Protein AF-A0AAD2C0N9-F1 (afdb_monomer)

Organism: NCBI:txid3058601

Secondary structure (DSSP, 8-state):
-------EEEEEE-TTS-EEEEEEETTEEEEEESSHHHHHHHHHHHHHHHHHHHHHHT--PPPPPP--PPP------PPPPP----

Sequence (86 aa):
MTTHANGAIVERDLPDGAIRFDVYEDGKVAGTALSLEDALGILAKLKLKRLRASAVEGERPQPPAGTVEPVEEEDDDWPPRPDMYR

Radius of gyration: 31.81 Å; Cα contacts (8 Å, |Δi|>4): 72; chains: 1; bounding box: 44×52×99 Å

Nearest PDB structures (foldseek):
  2na4-assembly1_A  TM=4.444E-01  e=5.448E-01  Escherichia coli K-12
  6g1c-assembly1_V  TM=5.068E-01  e=1.370E+00  Burkholderia pseudomallei K96243
  3f2k-assembly2_B  TM=6.409E-01  e=2.035E+00  Homo sapiens
  9asp-assembly1_B  TM=4.975E-01  e=3.681E+00  Homo sapiens
  2w9j-assembly1_A  TM=4.005E-01  e=1.905E+00  Schizosaccharomyces pombe

Solvent-accessible surface area (backbone atoms only — not comparable to full-atom values): 5730 Å² total; per-residue (Å²): 137,81,78,82,77,81,54,48,78,45,81,40,83,42,99,88,72,47,58,36,25,39,27,30,46,96,91,38,82,73,47,76,26,75,40,69,69,56,33,49,52,51,52,52,51,53,52,51,52,50,54,52,53,58,57,53,70,71,60,67,75,73,74,75,81,81,83,80,75,81,76,82,81,73,87,77,84,79,74,85,80,80,89,82,87,130

Mean predicted aligned error: 16.42 Å

pLDDT: mean 75.74, std 18.29, range [33.12, 96.44]

Foldseek 3Di:
DDDPDQKDWDWDQDPVRFIKIFIDGPRDGPDIDSDPVVNVVSSVVVVVVVVVVVVVVVDPPPDPDDDDDDDPPDDDDDDDDDDDDD

Structure (mmCIF, N/CA/C/O backbone):
data_AF-A0AAD2C0N9-F1
#
_entry.id   AF-A0AAD2C0N9-F1
#
loop_
_atom_site.group_PDB
_atom_site.id
_atom_site.type_symbol
_atom_site.label_atom_id
_atom_site.label_alt_id
_atom_site.label_comp_id
_atom_site.label_asym_id
_atom_site.label_entity_id
_atom_site.label_seq_id
_atom_site.pdbx_PDB_ins_code
_atom_site.Cartn_x
_atom_site.Cartn_y
_atom_site.Cartn_z
_atom_site.occupancy
_atom_site.B_iso_or_equiv
_atom_site.auth_seq_id
_atom_site.auth_comp_id
_atom_site.auth_asym_id
_atom_site.auth_atom_id
_atom_site.pdbx_PDB_model_num
ATOM 1 N N . MET A 1 1 ? -16.511 -18.742 4.985 1.00 33.12 1 MET A N 1
ATOM 2 C CA . MET A 1 1 ? -15.819 -17.703 5.776 1.00 33.12 1 MET A CA 1
ATOM 3 C C . MET A 1 1 ? -14.790 -17.045 4.878 1.00 33.12 1 MET A C 1
ATOM 5 O O . MET A 1 1 ? -13.828 -17.703 4.513 1.00 33.12 1 MET A O 1
ATOM 9 N N . THR A 1 2 ? -15.014 -15.807 4.447 1.00 42.81 2 THR A N 1
ATOM 10 C CA . THR A 1 2 ? -14.030 -15.039 3.674 1.00 42.81 2 THR A CA 1
ATOM 11 C C . THR A 1 2 ? -13.319 -14.091 4.627 1.00 42.81 2 THR A C 1
ATOM 13 O O . THR A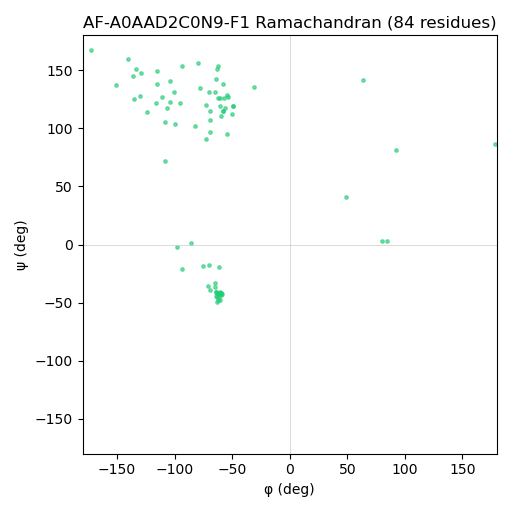 1 2 ? -13.875 -13.099 5.093 1.00 42.81 2 THR A O 1
ATOM 16 N N . THR A 1 3 ? -12.092 -14.443 4.989 1.00 45.84 3 THR A N 1
ATOM 17 C CA . THR A 1 3 ? -11.192 -13.596 5.773 1.00 45.84 3 THR A CA 1
ATOM 18 C C . THR A 1 3 ? -11.000 -12.286 5.010 1.00 45.84 3 THR A C 1
ATOM 20 O O . THR A 1 3 ? -10.513 -12.302 3.882 1.00 45.84 3 THR A O 1
ATOM 23 N N . HIS A 1 4 ? -11.454 -11.161 5.567 1.00 43.38 4 HIS A N 1
ATOM 24 C CA . HIS A 1 4 ? -11.376 -9.856 4.908 1.00 43.38 4 HIS A CA 1
ATOM 25 C C . HIS A 1 4 ? -9.898 -9.445 4.863 1.00 43.38 4 HIS A C 1
ATOM 27 O O . HIS A 1 4 ? -9.333 -9.011 5.868 1.00 43.38 4 HIS A O 1
ATOM 33 N N . ALA A 1 5 ? -9.229 -9.688 3.734 1.00 51.69 5 ALA A N 1
ATOM 34 C CA . ALA A 1 5 ? -7.801 -9.441 3.612 1.00 51.69 5 ALA A CA 1
ATOM 35 C C . ALA A 1 5 ? -7.524 -7.930 3.629 1.00 51.69 5 ALA A C 1
ATOM 37 O O . ALA A 1 5 ? -7.822 -7.190 2.695 1.00 51.69 5 ALA A O 1
ATOM 38 N N . ASN A 1 6 ? -6.969 -7.514 4.763 1.00 65.25 6 ASN A N 1
ATOM 39 C CA . ASN A 1 6 ? -6.464 -6.197 5.116 1.00 65.25 6 ASN A CA 1
ATOM 40 C C . ASN A 1 6 ? -5.432 -5.658 4.119 1.00 65.25 6 ASN A C 1
ATOM 42 O O . ASN A 1 6 ? -4.241 -5.901 4.306 1.00 65.25 6 ASN A O 1
ATOM 46 N N . GLY A 1 7 ? -5.891 -4.857 3.161 1.00 77.25 7 GLY A N 1
ATOM 47 C CA . GLY A 1 7 ? -5.063 -4.070 2.250 1.00 77.25 7 GLY A C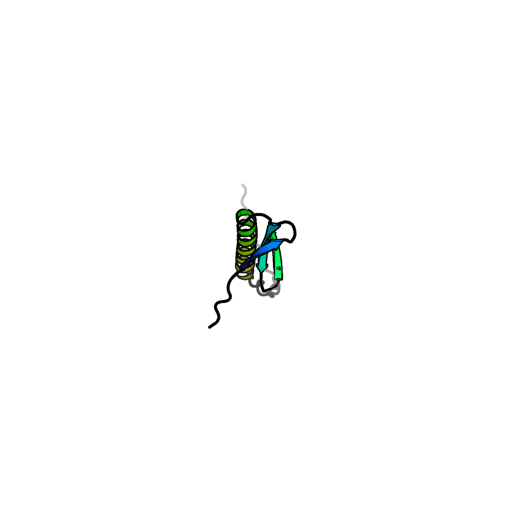A 1
ATOM 48 C C . GLY A 1 7 ? -4.177 -4.901 1.315 1.00 77.25 7 GLY A C 1
ATOM 49 O O . GLY A 1 7 ? -3.622 -5.932 1.685 1.00 77.25 7 GLY A O 1
ATOM 50 N N . ALA A 1 8 ? -4.039 -4.454 0.073 1.00 90.62 8 ALA A N 1
ATOM 51 C CA . ALA A 1 8 ? -3.257 -5.159 -0.940 1.00 90.62 8 ALA A CA 1
ATOM 52 C C . ALA A 1 8 ? -2.269 -4.207 -1.606 1.00 90.62 8 ALA A C 1
ATOM 54 O O . ALA A 1 8 ? -2.562 -3.026 -1.755 1.00 90.62 8 ALA A O 1
ATOM 55 N N . ILE A 1 9 ? -1.114 -4.721 -2.018 1.00 94.38 9 ILE A N 1
ATOM 56 C CA . ILE A 1 9 ? -0.180 -4.001 -2.885 1.00 94.38 9 ILE A CA 1
ATOM 57 C C . ILE A 1 9 ? -0.202 -4.716 -4.229 1.00 94.38 9 ILE A C 1
ATOM 59 O O . ILE A 1 9 ? -0.038 -5.934 -4.279 1.00 94.38 9 ILE A O 1
ATOM 63 N N . VAL A 1 10 ? -0.440 -3.965 -5.299 1.00 94.81 10 VAL A N 1
ATOM 64 C CA . VAL A 1 10 ? -0.444 -4.469 -6.672 1.00 94.81 10 VAL A CA 1
ATOM 65 C C . VAL A 1 10 ? 0.687 -3.796 -7.428 1.00 94.81 10 VAL A C 1
ATOM 67 O O . VAL A 1 10 ? 0.723 -2.571 -7.528 1.00 94.81 10 VAL A O 1
ATOM 70 N N . GLU A 1 11 ? 1.595 -4.602 -7.958 1.00 96.12 11 GLU A N 1
ATOM 71 C CA . GLU A 1 11 ? 2.640 -4.159 -8.875 1.00 96.12 11 GLU A CA 1
ATOM 72 C C . GLU A 1 11 ? 2.046 -3.957 -10.278 1.00 96.12 11 GLU A C 1
ATOM 74 O O . GLU A 1 11 ? 1.237 -4.766 -10.742 1.00 96.12 11 GLU A O 1
ATOM 79 N N . ARG A 1 12 ? 2.389 -2.847 -10.931 1.00 94.06 12 ARG A N 1
ATOM 80 C CA . ARG A 1 12 ? 1.944 -2.493 -12.279 1.00 94.06 12 ARG A CA 1
ATOM 81 C C . ARG A 1 12 ? 3.115 -1.979 -13.100 1.00 94.06 12 ARG A C 1
ATOM 83 O O . ARG A 1 12 ? 3.733 -0.981 -12.733 1.00 94.06 12 ARG A O 1
ATOM 90 N N . ASP A 1 13 ? 3.326 -2.602 -14.250 1.00 95.62 13 ASP A N 1
ATOM 91 C CA . ASP A 1 13 ? 4.223 -2.087 -15.276 1.00 95.62 13 ASP A CA 1
ATOM 92 C C . ASP A 1 13 ? 3.623 -0.834 -15.919 1.00 95.62 13 ASP A C 1
ATOM 94 O O . ASP A 1 13 ? 2.448 -0.800 -16.309 1.00 95.62 13 ASP A O 1
ATOM 98 N N . LEU A 1 14 ? 4.431 0.215 -16.019 1.00 92.12 14 LEU A N 1
ATOM 99 C CA . LEU A 1 14 ? 4.081 1.444 -16.708 1.00 92.12 14 LEU A CA 1
ATOM 100 C C . LEU A 1 14 ? 4.569 1.402 -18.168 1.00 92.12 14 LEU A C 1
ATOM 102 O O . LEU A 1 14 ? 5.548 0.724 -18.483 1.00 92.12 14 LEU A O 1
ATOM 106 N N . PRO A 1 15 ? 3.917 2.142 -19.088 1.00 92.25 15 PRO A N 1
ATOM 107 C CA . PRO A 1 15 ? 4.296 2.159 -20.506 1.00 92.25 15 PRO A CA 1
ATOM 108 C C . PRO A 1 15 ? 5.714 2.680 -20.786 1.00 92.25 15 PRO A C 1
ATOM 110 O O . PRO A 1 15 ? 6.252 2.442 -21.863 1.00 92.25 15 PRO A O 1
ATOM 113 N N . ASP A 1 16 ? 6.298 3.412 -19.839 1.00 93.25 16 ASP A N 1
ATOM 114 C CA . ASP A 1 16 ? 7.670 3.926 -19.880 1.00 93.25 16 ASP A CA 1
ATOM 115 C C . ASP A 1 16 ? 8.709 2.915 -19.353 1.00 93.25 16 ASP A C 1
ATOM 117 O O . ASP A 1 16 ? 9.902 3.214 -19.334 1.00 93.25 16 ASP A O 1
ATOM 121 N N . GLY A 1 17 ? 8.271 1.716 -18.951 1.00 90.81 17 GLY A N 1
ATOM 122 C CA . GLY A 1 17 ? 9.115 0.657 -18.401 1.00 90.81 17 GLY A CA 1
ATOM 123 C C . GLY A 1 17 ? 9.384 0.780 -16.900 1.00 90.81 17 GLY A C 1
ATOM 124 O O . GLY A 1 17 ? 10.126 -0.037 -16.356 1.00 90.81 17 GLY A O 1
ATOM 125 N N . ALA A 1 18 ? 8.806 1.772 -16.218 1.00 91.56 18 ALA A N 1
ATOM 126 C CA . ALA A 1 18 ? 8.885 1.871 -14.766 1.00 91.56 18 ALA A CA 1
ATOM 127 C C . ALA A 1 18 ? 7.884 0.927 -14.078 1.00 91.56 18 ALA A C 1
ATOM 129 O O . ALA A 1 18 ? 6.848 0.568 -14.635 1.00 91.56 18 ALA A O 1
ATOM 130 N N . ILE A 1 19 ? 8.171 0.566 -12.827 1.00 93.88 19 ILE A N 1
ATOM 131 C CA . ILE A 1 19 ? 7.256 -0.208 -11.983 1.00 93.88 19 ILE A CA 1
ATOM 132 C C . ILE A 1 19 ? 6.555 0.744 -11.014 1.00 93.88 19 ILE A C 1
ATOM 134 O O . ILE A 1 19 ? 7.194 1.551 -10.336 1.00 93.88 19 ILE A O 1
ATOM 138 N N . ARG A 1 20 ? 5.229 0.633 -10.922 1.00 96.12 20 ARG A N 1
ATOM 139 C CA . ARG A 1 20 ? 4.412 1.321 -9.920 1.00 96.12 20 ARG A CA 1
ATOM 140 C C . ARG A 1 20 ? 3.758 0.312 -8.990 1.00 96.12 20 ARG A C 1
ATOM 142 O O . ARG A 1 20 ? 3.198 -0.684 -9.428 1.00 96.12 20 ARG A O 1
ATOM 149 N N . PHE A 1 21 ? 3.751 0.627 -7.707 1.00 96.44 21 PHE A N 1
ATOM 150 C CA . PHE A 1 21 ? 3.071 -0.136 -6.674 1.00 96.44 21 PHE A CA 1
ATOM 151 C C . PHE A 1 21 ? 1.834 0.625 -6.218 1.00 96.44 21 PHE A C 1
ATOM 153 O O . PHE A 1 21 ? 1.929 1.732 -5.688 1.00 96.44 21 PHE A O 1
ATOM 160 N N . ASP A 1 22 ? 0.663 0.039 -6.410 1.00 95.62 22 ASP A N 1
ATOM 161 C CA . ASP A 1 22 ? -0.605 0.617 -5.991 1.00 95.62 22 ASP A CA 1
ATOM 162 C C . ASP A 1 22 ? -1.117 -0.091 -4.741 1.00 95.62 22 ASP A C 1
ATOM 164 O O . ASP A 1 22 ? -1.307 -1.308 -4.724 1.00 95.62 22 ASP A O 1
ATOM 168 N N . VAL A 1 23 ? -1.341 0.683 -3.685 1.00 95.12 23 VAL A N 1
ATOM 169 C CA . VAL A 1 23 ? -1.825 0.199 -2.395 1.00 95.12 23 VAL A CA 1
ATOM 170 C C . VAL A 1 23 ? -3.334 0.368 -2.345 1.00 95.12 23 VAL A C 1
ATOM 172 O O . VAL A 1 23 ? -3.844 1.480 -2.473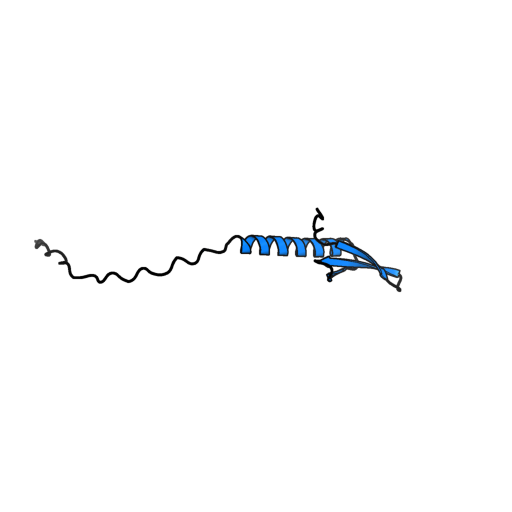 1.00 95.12 23 VAL A O 1
ATOM 175 N N . TYR A 1 24 ? -4.049 -0.731 -2.140 1.00 93.38 24 TYR A N 1
ATOM 176 C CA . TYR A 1 24 ? -5.500 -0.774 -2.042 1.00 93.38 24 TYR A CA 1
ATOM 177 C C . TYR A 1 24 ? -5.958 -0.923 -0.596 1.00 93.38 24 TYR A C 1
ATOM 179 O O . TYR A 1 24 ? -5.410 -1.724 0.161 1.00 93.38 24 TYR A O 1
ATOM 187 N N . GLU A 1 25 ? -7.026 -0.214 -0.252 1.00 89.81 25 GLU A N 1
ATOM 188 C CA . GLU A 1 25 ? -7.809 -0.387 0.967 1.00 89.81 25 GLU A CA 1
ATOM 189 C C . GLU A 1 25 ? -9.288 -0.475 0.573 1.00 89.81 25 GLU A C 1
ATOM 191 O O . GLU A 1 25 ? -9.782 0.356 -0.188 1.00 89.81 25 GLU A O 1
ATOM 196 N N . ASP A 1 26 ? -9.976 -1.523 1.032 1.00 86.62 26 ASP A N 1
ATOM 197 C CA . ASP A 1 26 ? -11.414 -1.741 0.811 1.00 86.62 26 ASP A CA 1
ATOM 198 C C . ASP A 1 26 ? -11.847 -1.581 -0.668 1.00 86.62 26 ASP A C 1
ATOM 200 O O . ASP A 1 26 ? -12.877 -0.992 -0.999 1.00 86.62 26 ASP A O 1
ATOM 204 N N . GLY A 1 27 ? -11.015 -2.097 -1.583 1.00 86.56 27 GLY A N 1
ATOM 205 C CA . GLY A 1 27 ? -11.251 -2.079 -3.031 1.00 86.56 27 GLY A CA 1
ATOM 206 C C . GLY A 1 27 ? -10.921 -0.759 -3.740 1.00 86.56 27 GLY A C 1
ATOM 207 O O . GLY A 1 27 ? -11.117 -0.663 -4.949 1.00 86.56 27 GLY A O 1
ATOM 208 N N . LYS A 1 28 ? -10.400 0.252 -3.033 1.00 90.12 28 LYS A N 1
ATOM 209 C CA . LYS A 1 28 ? -9.995 1.550 -3.599 1.00 90.12 28 LYS A CA 1
ATOM 210 C C . LYS A 1 28 ? -8.493 1.761 -3.473 1.00 90.12 28 LYS A C 1
ATOM 212 O O . LYS A 1 28 ? -7.886 1.301 -2.513 1.00 90.12 28 LYS A O 1
ATOM 217 N N . VAL A 1 29 ? -7.897 2.488 -4.418 1.00 93.06 29 VAL A N 1
ATOM 218 C CA . VAL A 1 29 ? -6.488 2.896 -4.317 1.00 93.06 29 VAL A CA 1
ATOM 219 C C . VAL A 1 29 ? -6.361 3.927 -3.197 1.00 93.06 29 VAL A C 1
ATOM 221 O O . VAL A 1 29 ? -6.912 5.021 -3.285 1.00 93.06 29 VAL A O 1
ATOM 224 N N . ALA A 1 30 ? -5.645 3.559 -2.142 1.00 91.81 30 ALA A N 1
ATOM 225 C CA . ALA A 1 30 ? -5.351 4.403 -0.992 1.00 91.81 30 ALA A CA 1
ATOM 226 C C . ALA A 1 30 ? -4.005 5.136 -1.136 1.00 91.81 30 ALA A C 1
ATOM 228 O O . ALA A 1 30 ? -3.791 6.164 -0.497 1.00 91.81 30 ALA A O 1
ATOM 229 N N . GLY A 1 31 ? -3.103 4.631 -1.983 1.00 94.31 31 GLY A N 1
ATOM 230 C CA . GLY A 1 31 ? -1.839 5.289 -2.298 1.00 94.31 31 GLY A CA 1
ATOM 231 C C . GLY A 1 31 ? -1.079 4.603 -3.427 1.00 94.31 31 GLY A C 1
ATOM 232 O O . GLY A 1 31 ? -1.405 3.485 -3.819 1.00 94.31 31 GLY A O 1
ATOM 233 N N . THR A 1 32 ? -0.057 5.281 -3.942 1.00 95.75 32 THR A N 1
ATOM 234 C CA . THR A 1 32 ? 0.812 4.778 -5.013 1.00 95.75 32 THR A CA 1
ATOM 235 C C . THR A 1 32 ? 2.268 5.079 -4.693 1.00 95.75 32 THR A C 1
ATOM 237 O O . THR A 1 32 ? 2.561 6.142 -4.147 1.00 95.75 32 THR A O 1
ATOM 240 N N . ALA A 1 33 ? 3.173 4.188 -5.075 1.00 96.12 33 ALA A N 1
ATOM 241 C CA . ALA A 1 33 ? 4.607 4.330 -4.874 1.00 96.12 33 ALA A CA 1
ATOM 242 C C . ALA A 1 33 ? 5.395 3.830 -6.092 1.00 96.12 33 ALA A C 1
ATOM 244 O O . ALA A 1 33 ? 4.886 3.046 -6.889 1.00 96.12 33 ALA A O 1
ATOM 245 N N . LEU A 1 34 ? 6.645 4.277 -6.222 1.00 95.12 34 LEU A N 1
ATOM 246 C CA . LEU A 1 34 ? 7.587 3.799 -7.245 1.00 95.12 34 LEU A CA 1
ATOM 247 C C . LEU A 1 34 ? 8.552 2.731 -6.703 1.00 95.12 34 LEU A C 1
ATOM 249 O O . LEU A 1 34 ? 9.364 2.194 -7.447 1.00 95.12 34 LEU A O 1
ATOM 253 N N . SER A 1 35 ? 8.462 2.413 -5.410 1.00 94.81 35 SER A N 1
ATOM 254 C CA . SER A 1 35 ? 9.233 1.357 -4.762 1.00 94.81 35 SER A CA 1
ATOM 255 C C . SER A 1 35 ? 8.325 0.489 -3.886 1.00 94.81 35 SER A C 1
ATOM 257 O O . SER A 1 35 ? 7.309 0.955 -3.355 1.00 94.81 35 SER A O 1
ATOM 259 N N . LEU A 1 36 ? 8.69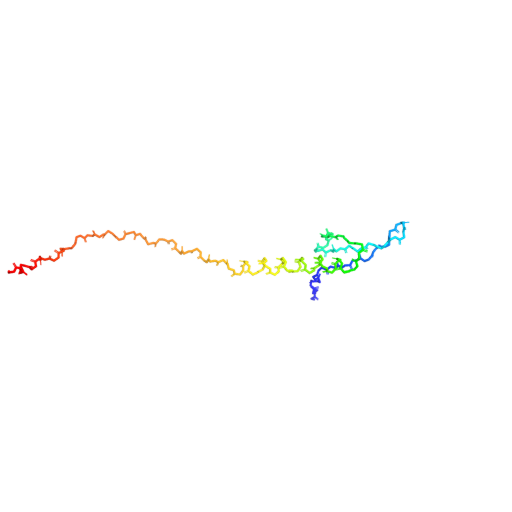9 -0.783 -3.719 1.00 93.69 36 LEU A N 1
ATOM 260 C CA . LEU A 1 36 ? 7.987 -1.701 -2.829 1.00 93.69 36 LEU A CA 1
ATOM 261 C C . LEU A 1 36 ? 8.101 -1.260 -1.361 1.00 93.69 36 LEU A C 1
ATOM 263 O O . LEU A 1 36 ? 7.141 -1.393 -0.605 1.00 93.69 36 LEU A O 1
ATOM 267 N N . GLU A 1 37 ? 9.251 -0.713 -0.960 1.00 96.00 37 GLU A N 1
ATOM 268 C CA . GLU A 1 37 ? 9.487 -0.215 0.400 1.00 96.00 37 GLU A CA 1
ATOM 269 C C . GLU A 1 37 ? 8.503 0.905 0.764 1.00 96.00 37 GLU A C 1
ATOM 271 O O . GLU A 1 37 ? 7.830 0.839 1.797 1.00 96.00 37 GLU A O 1
ATOM 276 N N . ASP A 1 38 ? 8.330 1.880 -0.128 1.00 96.38 38 ASP A N 1
ATOM 277 C CA . ASP A 1 38 ? 7.375 2.970 0.069 1.00 96.38 38 ASP A CA 1
ATOM 278 C C . ASP A 1 38 ? 5.930 2.454 0.111 1.00 96.38 38 ASP A C 1
ATOM 280 O O . ASP A 1 38 ? 5.135 2.882 0.954 1.00 96.38 38 ASP A O 1
ATOM 284 N N . ALA A 1 39 ? 5.584 1.493 -0.753 1.00 95.38 39 ALA A N 1
ATOM 285 C CA . ALA A 1 39 ? 4.262 0.869 -0.761 1.00 95.3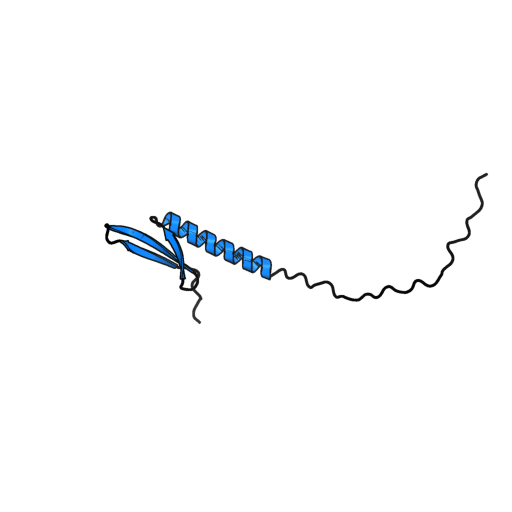8 39 ALA A CA 1
ATOM 286 C C . ALA A 1 39 ? 3.957 0.138 0.559 1.00 95.38 39 ALA A C 1
ATOM 288 O O . ALA A 1 39 ? 2.856 0.264 1.107 1.00 95.38 39 ALA A O 1
ATOM 289 N N . LEU A 1 40 ? 4.941 -0.576 1.116 1.00 94.81 40 LEU A N 1
ATOM 290 C CA . LEU A 1 40 ? 4.843 -1.206 2.436 1.00 94.81 40 LEU A CA 1
ATOM 291 C C . LEU A 1 40 ? 4.681 -0.159 3.544 1.00 94.81 40 LEU A C 1
ATOM 293 O O . LEU A 1 40 ? 3.851 -0.338 4.439 1.00 94.81 40 LEU A O 1
ATOM 297 N N . GLY A 1 41 ? 5.407 0.958 3.460 1.00 95.06 41 GLY A N 1
ATOM 298 C CA . GLY A 1 41 ? 5.264 2.089 4.376 1.00 95.06 41 GLY A CA 1
ATOM 299 C C . GLY A 1 41 ? 3.857 2.697 4.359 1.00 95.06 41 GLY A C 1
ATOM 300 O O . GLY A 1 41 ? 3.291 2.987 5.418 1.00 95.06 41 GLY A O 1
ATOM 301 N N . ILE A 1 42 ? 3.253 2.848 3.176 1.00 94.50 42 ILE A N 1
ATOM 302 C CA . ILE A 1 42 ? 1.863 3.306 3.020 1.00 94.50 42 ILE A CA 1
ATOM 303 C C . ILE A 1 42 ? 0.898 2.303 3.665 1.00 94.50 42 ILE A C 1
ATOM 305 O O . ILE A 1 42 ? 0.066 2.694 4.488 1.00 94.50 42 ILE A O 1
ATOM 309 N N . LEU A 1 43 ? 1.033 1.009 3.360 1.00 92.56 43 LEU A N 1
ATOM 310 C CA . LEU A 1 43 ? 0.172 -0.034 3.923 1.00 92.56 43 LEU A CA 1
ATOM 311 C C . LEU A 1 43 ? 0.270 -0.102 5.458 1.00 92.56 43 LEU A C 1
ATOM 313 O O . LEU A 1 43 ? -0.747 -0.239 6.141 1.00 92.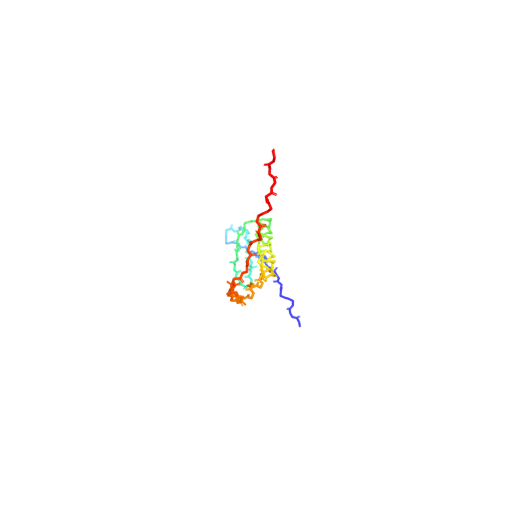56 43 LEU A O 1
ATOM 317 N N . ALA A 1 44 ? 1.475 0.034 6.017 1.00 91.69 44 ALA A N 1
ATOM 318 C CA . ALA A 1 44 ? 1.692 0.061 7.462 1.00 91.69 44 ALA A CA 1
ATOM 319 C C . ALA A 1 44 ? 0.985 1.254 8.127 1.00 91.69 44 ALA A C 1
ATOM 321 O O . ALA A 1 44 ? 0.326 1.087 9.157 1.00 91.69 44 ALA A O 1
ATOM 322 N N . LYS A 1 45 ? 1.053 2.446 7.517 1.00 91.75 45 LYS A N 1
ATOM 323 C CA . LYS A 1 45 ? 0.347 3.646 8.001 1.00 91.75 45 LYS A CA 1
ATOM 324 C C . LYS A 1 45 ? -1.171 3.462 7.988 1.00 91.75 45 LYS A C 1
ATOM 326 O O . LYS A 1 45 ? -1.827 3.841 8.958 1.00 91.75 45 LYS A O 1
ATOM 331 N N . LEU A 1 46 ? -1.724 2.852 6.936 1.00 89.69 46 LEU A N 1
ATOM 332 C CA . LEU A 1 46 ? -3.159 2.547 6.846 1.00 89.69 46 LEU A CA 1
ATOM 333 C C . LEU A 1 46 ? -3.595 1.584 7.958 1.00 89.69 46 LEU A C 1
ATOM 335 O O . LEU A 1 46 ? -4.537 1.874 8.700 1.00 89.69 46 LEU A O 1
ATOM 339 N N . LYS A 1 47 ? -2.843 0.495 8.170 1.00 87.75 47 LYS A N 1
ATOM 340 C CA . LYS A 1 47 ? -3.109 -0.455 9.265 1.00 87.75 47 LYS A CA 1
ATOM 341 C C . LYS A 1 47 ? -3.042 0.212 10.639 1.00 87.75 47 LYS A C 1
ATOM 343 O O . LYS A 1 47 ? -3.924 -0.008 11.467 1.00 87.75 47 LYS A O 1
ATOM 348 N N . LEU A 1 48 ? -2.048 1.069 10.877 1.00 87.94 48 LEU A N 1
ATOM 349 C CA . LEU A 1 48 ? -1.924 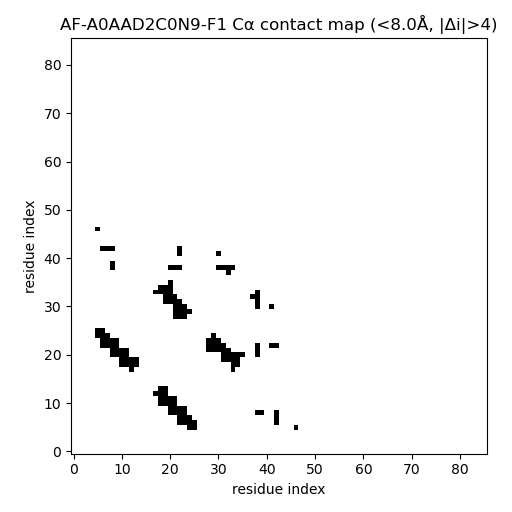1.803 12.137 1.00 87.94 48 LEU A CA 1
ATOM 350 C C . LEU A 1 48 ? -3.104 2.759 12.365 1.00 87.94 48 LEU A C 1
ATOM 352 O O . LEU A 1 48 ? -3.624 2.837 13.478 1.00 87.94 48 LEU A O 1
ATOM 356 N N . LYS A 1 49 ? -3.554 3.467 11.321 1.00 85.94 49 LYS A N 1
ATOM 357 C CA . LYS A 1 49 ? -4.731 4.345 11.389 1.00 85.94 49 LYS A CA 1
ATOM 358 C C . LYS A 1 49 ? -5.985 3.562 11.790 1.00 85.94 49 LYS A C 1
ATOM 360 O O . LYS A 1 49 ? -6.728 4.024 12.653 1.00 85.94 49 LYS A O 1
ATOM 365 N N . ARG A 1 50 ? -6.183 2.368 11.223 1.00 81.00 50 ARG A N 1
ATOM 366 C CA .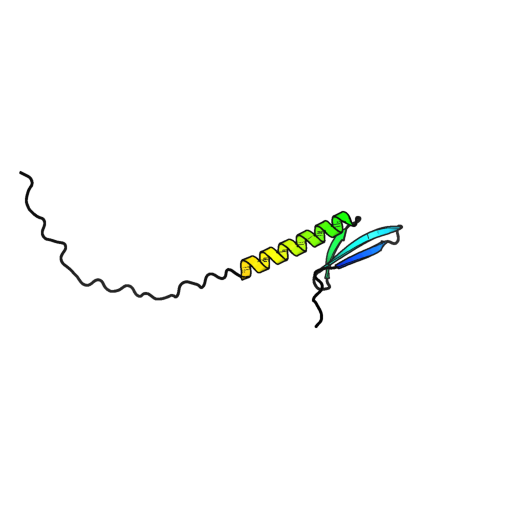 ARG A 1 50 ? -7.307 1.478 11.557 1.00 81.00 50 ARG A CA 1
ATOM 367 C C . ARG A 1 50 ? -7.255 1.006 13.011 1.00 81.00 50 ARG A C 1
ATOM 369 O O . ARG A 1 50 ? -8.265 1.072 13.702 1.00 81.00 50 ARG A O 1
ATOM 376 N N . LEU A 1 51 ? -6.079 0.597 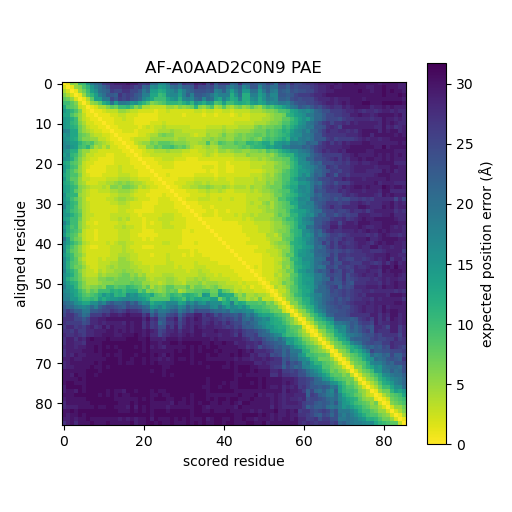13.493 1.00 82.56 51 LEU A N 1
ATOM 377 C CA . LEU A 1 51 ? -5.894 0.211 14.898 1.00 82.56 51 LEU A CA 1
ATOM 378 C C . LEU A 1 51 ? -6.229 1.362 15.853 1.00 82.56 51 LEU A C 1
ATOM 380 O O . LEU A 1 51 ? -6.909 1.146 16.851 1.00 82.56 51 LEU A O 1
ATOM 384 N N . ARG A 1 52 ? -5.811 2.593 15.528 1.00 79.94 52 ARG A N 1
ATOM 385 C CA . ARG A 1 52 ? -6.158 3.779 16.327 1.00 79.94 52 ARG A CA 1
ATOM 386 C C . ARG A 1 52 ? -7.660 4.058 16.332 1.00 79.94 52 ARG A C 1
ATOM 388 O O . ARG A 1 52 ? -8.202 4.319 17.396 1.00 79.94 52 ARG A O 1
ATOM 395 N N . ALA A 1 53 ? -8.328 3.979 15.181 1.00 73.94 53 ALA A N 1
ATOM 396 C CA . ALA A 1 53 ? -9.778 4.171 15.106 1.00 73.94 53 ALA A CA 1
ATOM 397 C C . ALA A 1 53 ? -10.535 3.125 15.944 1.00 73.94 53 ALA A C 1
ATOM 399 O O . ALA A 1 53 ? -11.394 3.482 16.742 1.00 73.94 53 ALA A O 1
ATOM 400 N N . SER A 1 54 ? -10.139 1.852 15.842 1.00 63.62 54 SER A N 1
ATOM 401 C CA . SER A 1 54 ? -10.737 0.767 16.626 1.00 63.62 54 SER A CA 1
ATOM 402 C C . SER A 1 54 ? -10.492 0.906 18.131 1.00 63.62 54 SER A C 1
ATOM 404 O O . SER A 1 54 ? -11.348 0.506 18.914 1.00 63.62 54 SER A O 1
ATOM 406 N N . ALA A 1 55 ? -9.343 1.449 18.546 1.00 67.44 55 ALA A N 1
ATOM 407 C CA . ALA A 1 55 ? -9.056 1.700 19.956 1.00 67.44 55 ALA A CA 1
ATOM 408 C C . ALA A 1 55 ? -9.931 2.829 20.524 1.00 67.44 55 ALA A C 1
ATOM 410 O O . ALA A 1 55 ? -10.434 2.707 21.634 1.00 67.44 55 ALA A O 1
ATOM 411 N N . VAL A 1 56 ? -10.165 3.889 19.744 1.00 59.59 56 VAL A N 1
ATOM 412 C CA . VAL A 1 56 ? -11.009 5.026 20.153 1.00 59.59 56 VAL A CA 1
ATOM 413 C C . VAL A 1 56 ? -12.492 4.644 20.212 1.00 59.59 56 VAL A C 1
ATOM 415 O O . VAL A 1 56 ? -13.204 5.092 21.102 1.00 59.59 56 VAL A O 1
ATOM 418 N N . GLU A 1 57 ? -12.976 3.776 19.320 1.00 55.88 57 GLU A N 1
ATOM 419 C CA . GLU A 1 57 ? -14.366 3.289 19.371 1.00 55.88 57 GLU A CA 1
ATOM 420 C C . GLU A 1 57 ? -14.647 2.346 20.557 1.00 55.88 57 GLU A C 1
ATOM 422 O O . GLU A 1 57 ? -15.806 2.175 20.939 1.00 55.88 57 GLU A O 1
ATOM 427 N N . GLY A 1 58 ? -13.606 1.776 21.176 1.00 55.59 58 GLY A N 1
ATOM 428 C CA . GLY A 1 58 ? -13.711 1.004 22.420 1.00 55.59 58 GLY A CA 1
ATOM 429 C C . GLY A 1 58 ? -13.921 1.863 23.674 1.00 55.59 58 GLY A C 1
ATOM 430 O O . GLY A 1 58 ? -14.414 1.358 24.680 1.00 55.59 58 GLY A O 1
ATOM 431 N N . GLU A 1 59 ? -13.616 3.161 23.611 1.00 51.75 59 GLU A N 1
ATOM 432 C CA . GLU A 1 59 ? -13.869 4.140 24.670 1.00 51.75 59 GLU A CA 1
ATOM 433 C C . GLU A 1 59 ? -15.012 5.071 24.251 1.00 51.75 59 GLU A C 1
ATOM 435 O O . GLU A 1 59 ? -14.828 6.256 23.981 1.00 51.75 59 GLU A O 1
ATOM 440 N N . ARG A 1 60 ? -16.245 4.559 24.233 1.00 53.59 60 ARG A N 1
ATOM 441 C CA . ARG A 1 60 ? -17.375 5.440 24.543 1.00 53.59 60 ARG A CA 1
ATOM 442 C C . ARG A 1 60 ? -17.453 5.515 26.067 1.00 53.59 60 ARG A C 1
ATOM 444 O O . ARG A 1 60 ? -17.960 4.563 26.662 1.00 53.59 60 ARG A O 1
ATOM 451 N N . PRO A 1 61 ? -16.982 6.592 26.727 1.00 52.38 61 PRO A N 1
ATOM 452 C CA . PRO A 1 61 ? -17.436 6.857 28.079 1.00 52.38 61 PRO A CA 1
ATOM 453 C C . PRO A 1 61 ? -18.958 6.931 27.997 1.00 52.38 61 PRO A C 1
ATOM 455 O O . PRO A 1 61 ? -19.520 7.738 27.252 1.00 52.38 61 PRO A O 1
ATOM 458 N N . GLN A 1 62 ? -19.622 6.009 28.688 1.00 61.94 62 GLN A N 1
ATOM 459 C CA . GLN A 1 62 ? -21.048 6.097 28.937 1.00 61.94 62 GLN A CA 1
ATOM 460 C C . GLN A 1 62 ? -21.290 7.520 29.458 1.00 61.94 62 GLN A C 1
ATOM 462 O O . GLN A 1 62 ? -20.641 7.898 30.439 1.00 61.94 62 GLN A O 1
ATOM 467 N N . PRO A 1 63 ? -22.101 8.357 28.782 1.00 60.22 63 PRO A N 1
ATOM 468 C CA . PRO A 1 63 ? -22.394 9.678 29.315 1.00 60.22 63 PRO A CA 1
ATOM 469 C C . PRO A 1 63 ? -22.931 9.459 30.735 1.00 60.22 63 PRO A C 1
ATOM 471 O O . PRO A 1 63 ? -23.791 8.583 30.898 1.00 60.22 63 PRO A O 1
ATOM 474 N N . PRO A 1 64 ? -22.385 10.140 31.763 1.00 58.38 64 PRO A N 1
ATOM 475 C CA . PRO A 1 64 ? -22.866 9.955 33.122 1.00 58.38 64 PRO A CA 1
ATOM 476 C C . PRO A 1 64 ? -24.373 10.182 33.096 1.00 58.38 64 PRO A C 1
ATOM 478 O O . PRO A 1 64 ? -24.845 11.162 32.513 1.00 58.38 64 PRO A O 1
ATOM 481 N N . ALA A 1 65 ? -25.109 9.204 33.622 1.00 57.75 65 ALA A N 1
ATOM 482 C CA . ALA A 1 65 ? -26.558 9.228 33.653 1.00 57.75 65 ALA A CA 1
ATOM 483 C C . ALA A 1 65 ? -27.011 10.585 34.198 1.00 57.75 65 ALA A C 1
ATOM 485 O O . ALA A 1 65 ? -26.642 10.979 35.303 1.00 57.75 65 ALA A O 1
ATOM 486 N N . GLY A 1 66 ? -27.753 11.323 33.377 1.00 56.91 66 GLY A N 1
ATOM 487 C CA . GLY A 1 66 ? -28.374 12.556 33.819 1.00 56.91 66 GLY A CA 1
ATOM 488 C C . GLY A 1 66 ? -29.370 12.279 34.941 1.00 56.91 66 GLY A C 1
ATOM 489 O O . GLY A 1 66 ? -30.016 11.228 34.965 1.00 56.91 66 GLY A O 1
ATOM 490 N N . THR A 1 67 ? -29.563 13.310 35.760 1.00 58.25 67 THR A N 1
ATOM 491 C CA . THR A 1 67 ? -30.608 13.507 36.780 1.00 58.25 67 THR A CA 1
ATOM 492 C C . THR A 1 67 ? -30.255 13.048 38.195 1.00 58.25 67 THR A C 1
ATOM 494 O O . THR A 1 67 ? -30.699 12.011 38.674 1.00 58.25 67 THR A O 1
ATOM 497 N N . VAL A 1 68 ? -29.516 13.901 38.904 1.00 62.72 68 VAL A N 1
ATOM 498 C CA . VAL A 1 68 ? -29.794 14.132 40.325 1.00 62.72 68 VAL A CA 1
ATOM 499 C C . VAL A 1 68 ? -30.379 15.540 40.380 1.00 62.72 68 VAL A C 1
ATOM 501 O O . VAL A 1 68 ? -29.668 16.509 40.113 1.00 62.72 68 VAL A O 1
ATOM 504 N N . GLU A 1 69 ? -31.693 15.646 40.581 1.00 64.50 69 GLU A N 1
ATOM 505 C CA . GLU A 1 69 ? -32.317 16.923 40.936 1.00 64.50 69 GLU A CA 1
ATOM 506 C C . GLU A 1 69 ? -31.666 17.421 42.237 1.00 64.50 69 GLU A C 1
ATOM 508 O O . GLU A 1 69 ? -31.383 16.600 43.116 1.00 64.50 69 GLU A O 1
ATOM 513 N N . PRO A 1 70 ? -31.358 18.722 42.369 1.00 58.09 70 PRO A N 1
ATOM 514 C CA . PRO A 1 70 ? -30.862 19.251 43.629 1.00 58.09 70 PRO A CA 1
ATOM 515 C C . PRO A 1 70 ? -31.929 19.012 44.702 1.00 58.09 70 PRO A C 1
ATOM 517 O O . PRO A 1 70 ? -33.057 19.476 44.565 1.00 58.09 70 PRO A O 1
ATOM 520 N N . VAL A 1 71 ? -31.574 18.254 45.742 1.00 64.69 71 VAL A N 1
ATOM 521 C CA . VAL A 1 71 ? -32.370 18.175 46.970 1.00 64.69 71 VAL A CA 1
ATOM 522 C C . VAL A 1 71 ? -32.508 19.605 47.498 1.00 64.69 71 VAL A C 1
ATOM 524 O O . VAL A 1 71 ? -31.504 20.309 47.623 1.00 64.69 71 VAL A O 1
ATOM 527 N N . GLU A 1 72 ? -33.741 20.057 47.732 1.00 60.66 72 GLU A N 1
ATOM 528 C CA . GLU A 1 72 ? -33.991 21.273 48.506 1.00 60.66 72 GLU A CA 1
ATOM 529 C C . GLU A 1 72 ? -33.396 21.045 49.903 1.00 60.66 72 GLU A C 1
ATOM 531 O O . GLU A 1 72 ? -33.864 20.188 50.651 1.00 60.66 72 GLU A O 1
ATOM 536 N N . GLU A 1 73 ? -32.313 21.755 50.229 1.00 56.00 73 GLU A N 1
ATOM 537 C CA . GLU A 1 73 ? -31.817 21.851 51.601 1.00 56.00 73 GLU A CA 1
ATOM 538 C C . GLU A 1 73 ? -32.792 22.748 52.375 1.00 56.00 73 GLU A C 1
ATOM 540 O O . GLU A 1 73 ? -32.670 23.974 52.372 1.00 56.00 73 GLU A O 1
ATOM 545 N N . GLU A 1 74 ? -33.806 22.129 52.984 1.00 55.97 74 GLU A N 1
ATOM 546 C CA . GLU A 1 74 ? -34.488 22.714 54.136 1.00 55.97 74 GLU A CA 1
ATOM 547 C C . GLU A 1 74 ? -33.504 22.825 55.311 1.00 55.97 74 GLU A C 1
ATOM 549 O O . GLU A 1 74 ? -32.633 21.976 55.510 1.00 55.97 74 GLU A O 1
ATOM 554 N N . ASP A 1 75 ? -33.675 23.927 56.037 1.00 63.31 75 ASP A N 1
ATOM 555 C CA . ASP A 1 75 ? -32.953 24.408 57.210 1.00 63.31 75 ASP A CA 1
ATOM 556 C C . ASP A 1 75 ? -32.378 23.328 58.138 1.00 63.31 75 ASP A C 1
ATOM 558 O O . ASP A 1 75 ? -33.101 22.441 58.590 1.00 63.31 75 ASP A O 1
ATOM 562 N N . ASP A 1 76 ? -31.125 23.500 58.577 1.00 54.16 76 ASP A N 1
ATOM 563 C CA . ASP A 1 76 ? -30.789 23.075 59.936 1.00 54.16 76 ASP A CA 1
ATOM 564 C C . ASP A 1 76 ? -29.662 23.899 60.572 1.00 54.16 76 ASP A C 1
ATOM 566 O O . ASP A 1 76 ? -28.651 24.258 59.961 1.00 54.16 76 ASP A O 1
ATOM 570 N N . ASP A 1 77 ? -29.907 24.218 61.836 1.00 62.44 77 ASP A N 1
ATOM 571 C CA . ASP A 1 77 ? -29.186 25.125 62.716 1.00 62.44 77 ASP A CA 1
ATOM 572 C C . ASP A 1 77 ? -27.667 24.866 62.745 1.00 62.44 77 ASP A C 1
ATOM 574 O O . ASP A 1 77 ? -27.170 23.879 63.298 1.00 62.44 77 ASP A O 1
ATOM 578 N N . TRP A 1 78 ? -26.893 25.819 62.215 1.00 54.56 78 TRP A N 1
ATOM 579 C CA . TRP A 1 78 ? -25.443 25.873 62.406 1.00 54.56 78 TRP A CA 1
ATOM 580 C C . TRP A 1 78 ? -25.132 26.119 63.895 1.00 54.56 78 TRP A C 1
ATOM 582 O O . TRP A 1 78 ? -25.699 27.032 64.500 1.00 54.56 78 TRP A O 1
ATOM 592 N N . PRO A 1 79 ? -24.231 25.334 64.514 1.00 63.84 79 PRO A N 1
ATOM 593 C CA . PRO A 1 79 ? -24.232 25.104 65.956 1.00 63.84 79 PRO A CA 1
ATOM 594 C C . PRO A 1 79 ? -23.985 26.376 66.786 1.00 63.84 79 PRO A C 1
ATOM 596 O O . PRO A 1 79 ? -23.255 27.277 66.348 1.00 63.84 79 PRO A O 1
ATOM 599 N N . PRO A 1 80 ? -24.520 26.445 68.026 1.00 64.50 80 PRO A N 1
ATOM 600 C CA . PRO A 1 80 ? -24.298 27.581 68.910 1.00 64.50 80 PRO A CA 1
ATOM 601 C C . PRO A 1 80 ? -22.801 27.714 69.194 1.00 64.50 80 PRO A C 1
ATOM 603 O O . PRO A 1 80 ? -22.144 26.762 69.621 1.00 64.50 80 PRO A O 1
ATOM 606 N N . ARG A 1 81 ? -22.243 28.902 68.937 1.00 61.69 81 ARG A N 1
ATOM 607 C CA . ARG A 1 81 ? -20.820 29.164 69.174 1.00 61.69 81 ARG A CA 1
ATOM 608 C C . ARG A 1 81 ? -20.516 29.012 70.669 1.00 61.69 81 ARG A C 1
ATOM 610 O O . ARG A 1 81 ? -21.151 29.702 71.468 1.00 61.69 81 ARG A O 1
ATOM 617 N N . PRO A 1 82 ? -19.539 28.179 71.062 1.00 55.00 82 PRO A N 1
ATOM 618 C CA . PRO A 1 82 ? -19.078 28.155 72.436 1.00 55.00 82 PRO A CA 1
ATOM 619 C C . PRO A 1 82 ? -18.245 29.411 72.725 1.00 55.00 82 PRO A C 1
ATOM 621 O O . PRO A 1 82 ? -17.228 29.676 72.083 1.00 55.00 82 PRO A O 1
ATOM 624 N N . ASP A 1 83 ? -18.720 30.180 73.700 1.00 62.38 83 ASP A N 1
ATOM 625 C CA . ASP A 1 83 ? -17.973 31.188 74.448 1.00 62.38 83 ASP A CA 1
ATOM 626 C C . ASP A 1 83 ? -16.766 30.524 75.131 1.00 62.38 83 ASP A C 1
ATOM 628 O O . ASP A 1 83 ? -16.965 29.637 75.960 1.00 62.38 83 ASP A O 1
ATOM 632 N N . MET A 1 84 ? -15.537 30.888 74.741 1.00 52.69 84 MET A N 1
ATOM 633 C CA . MET A 1 84 ? -14.338 30.867 75.598 1.00 52.69 84 MET A CA 1
ATOM 634 C C . MET A 1 84 ? -13.085 31.318 74.823 1.00 52.69 84 MET A C 1
ATOM 636 O O . MET A 1 84 ? -12.302 30.505 74.334 1.00 52.69 84 MET A O 1
ATOM 640 N N . TYR A 1 85 ? -12.840 32.629 74.785 1.00 51.91 85 TYR A N 1
ATOM 641 C CA . TYR A 1 85 ? -11.469 33.148 74.813 1.00 51.91 85 TYR A CA 1
ATOM 642 C C . TYR A 1 85 ? -11.359 34.121 75.984 1.00 51.91 85 TYR A C 1
ATOM 644 O O . TYR A 1 85 ? -12.045 35.139 76.046 1.00 51.91 85 TYR A O 1
ATOM 652 N N . ARG A 1 86 ? -10.543 33.690 76.941 1.00 51.00 86 ARG A N 1
ATOM 653 C CA . ARG A 1 86 ? -10.203 34.306 78.218 1.00 51.00 86 ARG A CA 1
ATOM 654 C C . ARG A 1 86 ? -8.956 35.165 78.065 1.00 51.00 86 ARG A C 1
ATOM 656 O O . ARG A 1 86 ? -8.096 34.768 77.247 1.00 51.00 86 ARG A O 1
#